Protein AF-A0A3M2H844-F1 (afdb_monomer_lite)

Foldseek 3Di:
DDDPPDDPPPPPPLQLQPPPDDDDDDDDDPPPPRPRPPPDPDAQWDWDWDDDPFKIKIKDKHAAFAEDEPVCCVVVVDPWGKYQPADDADGHDVQKIKIKIFIAGPVVRATDPPDQKWKWKQWPVVRDIDTWFQGFIAISVVPRSRTITIHIDRHDAQTWMWMWIGHPNDIDIDIITGD

Sequence (179 aa):
MNLTRLAPTALLAAAAVAVVGAGVTGGHDHTHTAALDEDVAAVAGFTKVAFTDRWLVVVNVLPAEPMYSPDEVAHDHPTWGEMAIEGEGSPTGPGVRHVEAHVYDRTTGLPVDRPVPALEVLVHATGERLPIPAVLMQDVNIGEADLHFGDNVALPGDTDLTVTVTIADEEVSLDGHLD

Secondary structure (DSSP, 8-state):
---------------------------S---------S-S---SSEEEEEE-SSEEEEEEEEE---EE-HHHHHHH--SSSEEEEES-PPPP-TTEEEEEEEEEETTT--B---SPPEEEEEETTTTEEEEEP-EEEEETTTGGGG-EEEEEEE--SSEEEEEEEEETTEEEEEEEEE-

Radius of gyration: 17.18 Å; chains: 1; bounding box: 45×63×38 Å

pLDDT: mean 82.3, std 25.02, range [32.38, 98.81]

Structure (mmCIF, N/CA/C/O backbone):
data_AF-A0A3M2H844-F1
#
_entry.id   AF-A0A3M2H844-F1
#
loop_
_atom_site.group_PDB
_atom_site.id
_atom_site.type_symbol
_atom_site.label_atom_id
_atom_site.label_alt_id
_atom_site.label_comp_id
_atom_site.label_asym_id
_atom_site.label_entity_id
_atom_site.label_seq_id
_atom_site.pdbx_PDB_ins_code
_atom_site.Cartn_x
_atom_site.Cartn_y
_atom_site.Cartn_z
_atom_site.occupancy
_atom_site.B_iso_or_equiv
_atom_site.auth_seq_id
_atom_site.auth_comp_id
_atom_site.auth_asym_id
_atom_site.auth_atom_id
_atom_site.pdbx_PDB_model_num
ATOM 1 N N . MET A 1 1 ? 31.695 25.891 2.850 1.00 38.69 1 MET A N 1
ATOM 2 C CA . MET A 1 1 ? 30.773 25.014 3.602 1.00 38.69 1 MET A CA 1
ATOM 3 C C . MET A 1 1 ? 30.282 23.968 2.618 1.00 38.69 1 MET A C 1
ATOM 5 O O . MET A 1 1 ? 29.509 24.315 1.740 1.00 38.69 1 MET A O 1
ATOM 9 N N . ASN A 1 2 ? 30.831 22.753 2.677 1.00 32.59 2 ASN A N 1
ATOM 10 C CA . ASN A 1 2 ? 30.413 21.644 1.818 1.00 32.59 2 ASN A CA 1
ATOM 11 C C . ASN A 1 2 ? 29.300 20.885 2.539 1.00 32.59 2 ASN A C 1
ATOM 13 O O . ASN A 1 2 ? 29.541 20.321 3.602 1.00 32.59 2 ASN A O 1
ATOM 17 N N . LEU A 1 3 ? 28.092 20.911 1.979 1.00 34.94 3 LEU A N 1
ATOM 18 C CA . LEU A 1 3 ? 26.996 20.040 2.389 1.00 34.94 3 LEU A CA 1
ATOM 19 C C . LEU A 1 3 ? 27.207 18.693 1.701 1.00 34.94 3 LEU A C 1
ATOM 21 O O . LEU A 1 3 ? 26.887 18.524 0.526 1.00 34.94 3 LEU A O 1
ATOM 25 N N . THR A 1 4 ? 27.798 17.752 2.424 1.00 37.12 4 THR A N 1
ATOM 26 C CA . THR A 1 4 ? 27.841 16.346 2.033 1.00 37.12 4 THR A CA 1
ATOM 27 C C . THR A 1 4 ? 26.403 15.831 2.072 1.00 37.12 4 THR A C 1
ATOM 29 O O . THR A 1 4 ? 25.859 15.588 3.146 1.00 37.12 4 THR A O 1
ATOM 32 N N . ARG A 1 5 ? 25.748 15.739 0.908 1.00 35.66 5 ARG A N 1
ATOM 33 C CA . ARG A 1 5 ? 24.478 15.019 0.771 1.00 35.66 5 ARG A CA 1
ATOM 34 C C . ARG A 1 5 ? 24.788 13.541 0.985 1.00 35.66 5 ARG A C 1
ATOM 36 O O . ARG A 1 5 ? 25.321 12.890 0.093 1.00 35.66 5 ARG A O 1
ATOM 43 N N . LEU A 1 6 ? 24.535 13.046 2.191 1.00 33.03 6 LEU A N 1
ATOM 44 C CA . LEU A 1 6 ? 24.407 11.615 2.420 1.00 33.03 6 LEU A CA 1
ATOM 45 C C . LEU A 1 6 ? 23.140 11.193 1.677 1.00 33.03 6 LEU A C 1
ATOM 47 O O . LEU A 1 6 ? 22.058 11.688 1.988 1.00 33.03 6 LEU A O 1
ATOM 51 N N . ALA A 1 7 ? 23.292 10.364 0.647 1.00 33.78 7 ALA A N 1
ATOM 52 C CA . ALA A 1 7 ? 22.156 9.652 0.090 1.00 33.78 7 ALA A CA 1
ATOM 53 C C . ALA A 1 7 ? 21.548 8.821 1.233 1.00 33.78 7 ALA A C 1
ATOM 55 O O . ALA A 1 7 ? 22.314 8.132 1.919 1.00 33.78 7 ALA A O 1
ATOM 56 N N . PRO A 1 8 ? 20.236 8.918 1.507 1.00 38.59 8 PRO A N 1
ATOM 57 C CA . PRO A 1 8 ? 19.606 7.975 2.410 1.00 38.59 8 PRO A CA 1
ATOM 58 C C . PRO A 1 8 ? 19.797 6.591 1.794 1.00 38.59 8 PRO A C 1
ATOM 60 O O . PRO A 1 8 ? 19.481 6.367 0.627 1.00 38.59 8 PRO A O 1
ATOM 63 N N . THR A 1 9 ? 20.408 5.690 2.554 1.00 37.28 9 THR A N 1
ATOM 64 C CA . THR A 1 9 ? 20.473 4.275 2.216 1.00 37.28 9 THR A CA 1
ATOM 65 C C . THR A 1 9 ? 19.034 3.765 2.252 1.00 37.28 9 THR A C 1
ATOM 67 O O . THR A 1 9 ? 18.535 3.428 3.321 1.00 37.28 9 THR A O 1
ATOM 70 N N . ALA A 1 10 ? 18.339 3.816 1.115 1.00 39.28 10 ALA A N 1
ATOM 71 C CA . ALA A 1 10 ? 17.034 3.199 0.951 1.00 39.28 10 ALA A CA 1
ATOM 72 C C . ALA A 1 10 ? 17.244 1.692 1.095 1.00 39.28 10 ALA A C 1
ATOM 74 O O . ALA A 1 10 ? 17.873 1.044 0.256 1.00 39.28 10 ALA A O 1
ATOM 75 N N . LEU A 1 11 ? 16.838 1.165 2.244 1.00 38.34 11 LEU A N 1
ATOM 76 C CA . LEU A 1 11 ? 16.826 -0.260 2.498 1.00 38.34 11 LEU A CA 1
ATOM 77 C C . LEU A 1 11 ? 15.521 -0.777 1.887 1.00 38.34 11 LEU A C 1
ATOM 79 O O . LEU A 1 11 ? 14.497 -0.808 2.559 1.00 38.34 11 LEU A O 1
ATOM 83 N N . LEU A 1 12 ? 15.556 -1.099 0.593 1.00 40.06 12 LEU A N 1
ATOM 84 C CA . LEU A 1 12 ? 14.449 -1.759 -0.092 1.00 40.06 12 LEU A CA 1
ATOM 85 C C . LEU A 1 12 ? 14.245 -3.135 0.541 1.00 40.06 12 LEU A C 1
ATOM 87 O O . LEU A 1 12 ? 15.053 -4.049 0.354 1.00 40.06 12 LEU A O 1
ATOM 91 N N . ALA A 1 13 ? 13.168 -3.273 1.307 1.00 40.09 13 ALA A N 1
ATOM 92 C CA . ALA A 1 13 ? 12.668 -4.564 1.742 1.00 40.09 13 ALA A CA 1
ATOM 93 C C . ALA A 1 13 ? 11.843 -5.167 0.600 1.00 40.09 13 ALA A C 1
ATOM 95 O O . ALA A 1 13 ? 10.637 -5.343 0.718 1.00 40.09 13 ALA A O 1
ATOM 96 N N . ALA A 1 14 ? 12.506 -5.499 -0.510 1.00 40.22 14 ALA A N 1
ATOM 97 C CA . ALA A 1 14 ? 11.915 -6.384 -1.499 1.00 40.22 14 ALA A CA 1
ATOM 98 C C . ALA A 1 14 ? 11.764 -7.753 -0.829 1.00 40.22 14 ALA A C 1
ATOM 100 O O . ALA A 1 14 ? 12.725 -8.525 -0.724 1.00 40.22 14 ALA A O 1
ATOM 101 N N . ALA A 1 15 ? 10.571 -8.047 -0.315 1.00 42.47 15 ALA A N 1
ATOM 102 C CA . ALA A 1 15 ? 10.231 -9.379 0.150 1.00 42.47 15 ALA A CA 1
ATOM 103 C C . ALA A 1 15 ? 10.103 -10.281 -1.083 1.00 42.47 15 ALA A C 1
ATOM 105 O O . ALA A 1 15 ? 9.011 -10.573 -1.556 1.00 42.47 15 ALA A O 1
ATOM 106 N N . ALA A 1 16 ? 11.236 -10.726 -1.629 1.00 36.38 16 ALA A N 1
ATOM 107 C CA . ALA A 1 16 ? 11.254 -11.748 -2.660 1.00 36.38 16 ALA A CA 1
ATOM 108 C C . ALA A 1 16 ? 10.744 -13.058 -2.041 1.00 36.38 16 ALA A C 1
ATOM 110 O O . ALA A 1 16 ? 11.505 -13.835 -1.457 1.00 36.38 16 ALA A O 1
ATOM 111 N N . VAL A 1 17 ? 9.438 -13.307 -2.146 1.00 40.72 17 VAL A N 1
ATOM 112 C CA . VAL A 1 17 ? 8.841 -14.575 -1.726 1.00 40.72 17 VAL A CA 1
ATOM 113 C C . VAL A 1 17 ? 9.212 -15.634 -2.763 1.00 40.72 17 VAL A C 1
ATOM 115 O O . VAL A 1 17 ? 8.511 -15.871 -3.744 1.00 40.72 17 VAL A O 1
ATOM 118 N N . ALA A 1 18 ? 10.345 -16.301 -2.556 1.00 36.78 18 ALA A N 1
ATOM 119 C CA . ALA A 1 18 ? 10.706 -17.480 -3.331 1.00 36.78 18 ALA A CA 1
ATOM 120 C C . ALA A 1 18 ? 9.812 -18.665 -2.918 1.00 36.78 18 ALA A C 1
ATOM 122 O O . ALA A 1 18 ? 10.117 -19.400 -1.976 1.00 36.78 18 ALA A O 1
ATOM 123 N N . VAL A 1 19 ? 8.703 -18.884 -3.632 1.00 39.25 19 VAL A N 1
ATOM 124 C CA . VAL A 1 19 ? 7.891 -20.102 -3.481 1.00 39.25 19 VAL A CA 1
ATOM 125 C C . VAL A 1 19 ? 8.626 -21.272 -4.144 1.00 39.25 19 VAL A C 1
ATOM 127 O O . VAL A 1 19 ? 8.530 -21.499 -5.349 1.00 39.25 19 VAL A O 1
ATOM 130 N N . VAL A 1 20 ? 9.382 -22.049 -3.362 1.00 37.25 20 VAL A N 1
ATOM 131 C CA . VAL A 1 20 ? 9.971 -23.309 -3.846 1.00 37.25 20 VAL A CA 1
ATOM 132 C C . VAL A 1 20 ? 8.880 -24.380 -3.906 1.00 37.25 20 VAL A C 1
ATOM 134 O O . VAL A 1 20 ? 8.571 -25.049 -2.920 1.00 37.25 20 VAL A O 1
ATOM 137 N N . GLY A 1 21 ? 8.296 -24.559 -5.091 1.00 34.06 21 GLY A N 1
ATOM 138 C CA . GLY A 1 21 ? 7.405 -25.675 -5.398 1.00 34.06 21 GLY A CA 1
ATOM 139 C C . GLY A 1 21 ? 8.174 -26.992 -5.519 1.00 34.06 21 GLY A C 1
ATOM 140 O O . GLY A 1 21 ? 8.616 -27.359 -6.605 1.00 34.06 21 GLY A O 1
ATOM 141 N N . ALA A 1 22 ? 8.316 -27.732 -4.418 1.00 36.16 22 ALA A N 1
ATOM 142 C CA . ALA A 1 22 ? 8.735 -29.132 -4.460 1.00 36.16 22 ALA A CA 1
ATOM 143 C C . ALA A 1 22 ? 7.495 -30.036 -4.439 1.00 36.16 22 ALA A C 1
ATOM 145 O O . ALA A 1 22 ? 6.865 -30.252 -3.404 1.00 36.16 22 ALA A O 1
ATOM 146 N N . GLY A 1 23 ? 7.127 -30.558 -5.607 1.00 35.38 23 GLY A N 1
ATOM 147 C CA . GLY A 1 23 ? 6.080 -31.563 -5.724 1.00 35.38 23 GLY A CA 1
ATOM 148 C C . GLY A 1 23 ? 6.510 -32.934 -5.185 1.00 35.38 23 GLY A C 1
ATOM 149 O O . GLY A 1 23 ? 7.540 -33.453 -5.603 1.00 35.38 23 GLY A O 1
ATOM 150 N N . VAL A 1 24 ? 5.604 -33.535 -4.389 1.00 38.66 24 VAL A N 1
ATOM 151 C CA . VAL A 1 24 ? 5.313 -34.987 -4.262 1.00 38.66 24 VAL A CA 1
ATOM 152 C C . VAL A 1 24 ? 6.352 -35.790 -3.437 1.00 38.66 24 VAL A C 1
ATOM 154 O O . VAL A 1 24 ? 7.516 -35.842 -3.794 1.00 38.66 24 VAL A O 1
ATOM 157 N N . THR A 1 25 ? 6.071 -36.470 -2.313 1.00 39.88 25 THR A N 1
ATOM 158 C CA . THR A 1 25 ? 4.880 -37.162 -1.775 1.00 39.88 25 THR A CA 1
ATOM 159 C C . THR A 1 25 ? 4.819 -37.094 -0.236 1.00 39.88 25 THR A C 1
ATOM 161 O O . THR A 1 25 ? 5.820 -37.384 0.415 1.00 39.88 25 THR A O 1
ATOM 164 N N . GLY A 1 26 ? 3.612 -36.962 0.329 1.00 37.75 26 GLY A N 1
ATOM 165 C CA . GLY A 1 26 ? 3.243 -37.689 1.552 1.00 37.75 26 GLY A CA 1
ATOM 166 C C . GLY A 1 26 ? 2.909 -36.857 2.792 1.00 37.75 26 GLY A C 1
ATOM 167 O O . GLY A 1 26 ? 3.802 -36.448 3.516 1.00 37.75 26 GLY A O 1
ATOM 168 N N . GLY A 1 27 ? 1.609 -36.778 3.096 1.00 35.97 27 GLY A N 1
ATOM 169 C CA . GLY A 1 27 ? 1.096 -36.730 4.469 1.00 35.97 27 GLY A CA 1
ATOM 170 C C . GLY A 1 27 ? 0.989 -35.353 5.130 1.00 35.97 27 GLY A C 1
ATOM 171 O O . GLY A 1 27 ? 1.974 -34.837 5.623 1.00 35.97 27 GLY A O 1
ATOM 172 N N . HIS A 1 28 ? -0.248 -34.848 5.199 1.00 43.72 28 HIS A N 1
ATOM 173 C CA . HIS A 1 28 ? -0.828 -34.046 6.288 1.00 43.72 28 HIS A CA 1
ATOM 174 C C . HIS A 1 28 ? 0.115 -33.114 7.077 1.00 43.72 28 HIS A C 1
ATOM 176 O O . HIS A 1 28 ? 0.624 -33.509 8.118 1.00 43.72 28 HIS A O 1
ATOM 182 N N . ASP A 1 29 ? 0.284 -31.886 6.583 1.00 37.97 29 ASP A N 1
ATOM 183 C CA . ASP A 1 29 ? 0.193 -30.614 7.328 1.00 37.97 29 ASP A CA 1
ATOM 184 C C . ASP A 1 29 ? 0.697 -29.498 6.399 1.00 37.97 29 ASP A C 1
ATOM 186 O O . ASP A 1 29 ? 1.892 -29.347 6.164 1.00 37.97 29 ASP A O 1
ATOM 190 N N . HIS A 1 30 ? -0.218 -28.727 5.806 1.00 37.34 30 HIS A N 1
ATOM 191 C CA . HIS A 1 30 ? 0.136 -27.583 4.957 1.00 37.34 30 HIS A CA 1
ATOM 192 C C . HIS A 1 30 ? 0.252 -26.304 5.793 1.00 37.34 30 HIS A C 1
ATOM 194 O O . HIS A 1 30 ? -0.420 -25.309 5.530 1.00 37.34 30 HIS A O 1
ATOM 200 N N . THR A 1 31 ? 1.129 -26.304 6.793 1.00 34.75 31 THR A N 1
ATOM 201 C CA . THR A 1 31 ? 1.747 -25.066 7.279 1.00 34.75 31 THR A CA 1
ATOM 202 C C . THR A 1 31 ? 2.838 -24.676 6.286 1.00 34.75 31 THR A C 1
ATOM 204 O O . THR A 1 31 ? 4.019 -24.951 6.468 1.00 34.75 31 THR A O 1
ATOM 207 N N . HIS A 1 32 ? 2.434 -24.033 5.187 1.00 32.38 32 HIS A N 1
ATOM 208 C CA . HIS A 1 32 ? 3.353 -23.283 4.331 1.00 32.38 32 HIS A CA 1
ATOM 209 C C . HIS A 1 32 ? 3.720 -21.975 5.042 1.00 32.38 32 HIS A C 1
ATOM 211 O O . HIS A 1 32 ? 3.288 -20.896 4.652 1.00 32.38 32 HIS A O 1
ATOM 217 N N . THR A 1 33 ? 4.474 -22.065 6.136 1.00 37.12 33 THR A N 1
ATOM 218 C CA . THR A 1 33 ? 5.099 -20.886 6.734 1.00 37.12 33 THR A CA 1
ATOM 219 C C . THR A 1 33 ? 6.279 -20.507 5.853 1.00 37.12 33 THR A C 1
ATOM 221 O O . THR A 1 33 ? 7.344 -21.122 5.935 1.00 37.12 33 THR A O 1
ATOM 224 N N . ALA A 1 34 ? 6.065 -19.527 4.975 1.00 38.28 34 ALA A N 1
ATOM 225 C CA . ALA A 1 34 ? 7.155 -18.756 4.404 1.00 38.28 34 ALA A CA 1
ATOM 226 C C . ALA A 1 34 ? 7.964 -18.192 5.579 1.00 38.28 34 ALA A C 1
ATOM 228 O O . ALA A 1 34 ? 7.437 -17.435 6.392 1.00 38.28 34 ALA A O 1
ATOM 229 N N . ALA A 1 35 ? 9.212 -18.635 5.714 1.00 37.03 35 ALA A N 1
ATOM 230 C CA . ALA A 1 35 ? 10.166 -18.003 6.607 1.00 37.03 35 ALA A CA 1
ATOM 231 C C . ALA A 1 35 ? 10.515 -16.655 5.976 1.00 37.03 35 ALA A C 1
ATOM 233 O O . ALA A 1 35 ? 11.355 -16.575 5.083 1.00 37.03 35 ALA A O 1
ATOM 234 N N . LEU A 1 36 ? 9.770 -15.629 6.366 1.00 44.53 36 LEU A N 1
ATOM 235 C CA . LEU A 1 36 ? 10.100 -14.250 6.068 1.00 44.53 36 LEU A CA 1
ATOM 236 C C . LEU A 1 36 ? 11.115 -13.833 7.118 1.00 44.53 36 LEU A C 1
ATOM 238 O O . LEU A 1 36 ? 10.886 -14.000 8.314 1.00 44.53 36 LEU A O 1
ATOM 242 N N . ASP A 1 37 ? 12.269 -13.408 6.635 1.00 36.31 37 ASP A N 1
ATOM 243 C CA . ASP A 1 37 ? 13.397 -12.985 7.445 1.00 36.31 37 ASP A CA 1
ATOM 244 C C . ASP A 1 37 ? 12.970 -11.749 8.258 1.00 36.31 37 ASP A C 1
ATOM 246 O O . ASP A 1 37 ? 12.820 -10.660 7.709 1.00 36.31 37 ASP A O 1
ATOM 250 N N . GLU A 1 38 ? 12.693 -11.921 9.555 1.00 43.19 38 GLU A N 1
ATOM 251 C CA . GLU A 1 38 ? 12.324 -10.821 10.463 1.00 43.19 38 GLU A CA 1
ATOM 252 C C . GLU A 1 38 ? 13.523 -9.903 10.795 1.00 43.19 38 GLU A C 1
ATOM 254 O O . GLU A 1 38 ? 13.358 -8.917 11.508 1.00 43.19 38 GLU A O 1
ATOM 259 N N . ASP A 1 39 ? 14.719 -10.182 10.260 1.00 37.41 39 ASP A N 1
ATOM 260 C CA . ASP A 1 39 ? 15.968 -9.462 10.552 1.00 37.41 39 ASP A CA 1
ATOM 261 C C . ASP A 1 39 ? 16.391 -8.480 9.438 1.00 37.41 39 ASP A C 1
ATOM 263 O O . ASP A 1 39 ? 17.571 -8.328 9.099 1.00 37.41 39 ASP A O 1
ATOM 267 N N . VAL A 1 40 ? 15.429 -7.729 8.895 1.00 41.97 40 VAL A N 1
ATOM 268 C CA . VAL A 1 40 ? 15.725 -6.497 8.151 1.00 41.97 40 VAL A CA 1
ATOM 269 C C . VAL A 1 40 ? 15.688 -5.335 9.146 1.00 41.97 40 VAL A C 1
ATOM 271 O O . VAL A 1 40 ? 14.670 -5.085 9.783 1.00 41.97 40 VAL A O 1
ATOM 274 N N . ALA A 1 41 ? 16.835 -4.668 9.320 1.00 39.38 41 ALA A N 1
ATOM 275 C CA . ALA A 1 41 ? 17.053 -3.550 10.240 1.00 39.38 41 ALA A CA 1
ATOM 276 C C . ALA A 1 41 ? 15.857 -2.588 10.317 1.00 39.38 41 ALA A C 1
ATOM 278 O O . ALA A 1 41 ? 15.268 -2.298 9.284 1.00 39.38 41 ALA A O 1
ATOM 279 N N . ALA A 1 42 ? 15.571 -2.064 11.518 1.00 40.47 42 ALA A N 1
ATOM 280 C CA . ALA A 1 42 ? 14.490 -1.121 11.819 1.00 40.47 42 ALA A CA 1
ATOM 281 C C . ALA A 1 42 ? 14.402 0.035 10.803 1.00 40.47 42 ALA A C 1
ATOM 283 O O . ALA A 1 42 ? 14.977 1.111 10.978 1.00 40.47 42 ALA A O 1
ATOM 284 N N . VAL A 1 43 ? 13.676 -0.204 9.715 1.00 56.16 43 VAL A N 1
ATOM 285 C CA . VAL A 1 43 ? 13.030 0.834 8.926 1.00 56.16 43 VAL A CA 1
ATOM 286 C C . VAL A 1 43 ? 11.951 1.400 9.845 1.00 56.16 43 VAL A C 1
ATOM 288 O O . VAL A 1 43 ? 11.368 0.639 10.608 1.00 56.16 43 VAL A O 1
ATOM 291 N N . ALA A 1 44 ? 11.710 2.713 9.827 1.00 64.50 44 ALA A N 1
ATOM 292 C CA . ALA A 1 44 ? 10.838 3.413 10.781 1.00 64.50 44 ALA A CA 1
ATOM 293 C C . ALA A 1 44 ? 9.341 3.025 10.701 1.00 64.50 44 ALA A C 1
ATOM 295 O O . ALA A 1 44 ? 8.481 3.858 10.948 1.00 64.50 44 ALA A O 1
ATOM 296 N N . GLY A 1 45 ? 8.994 1.806 10.292 1.00 84.62 45 GLY A N 1
ATOM 297 C CA . GLY A 1 45 ? 7.653 1.240 10.231 1.00 84.62 45 GLY A CA 1
ATOM 298 C C . GLY A 1 45 ? 7.700 -0.282 10.256 1.00 84.62 45 GLY A C 1
ATOM 299 O O . GLY A 1 45 ? 8.435 -0.852 11.055 1.00 84.62 45 GLY A O 1
ATOM 300 N N . PHE A 1 46 ? 6.912 -0.959 9.418 1.00 91.06 46 PHE A N 1
ATOM 301 C CA . PHE A 1 46 ? 6.793 -2.415 9.513 1.00 91.06 46 PHE A CA 1
ATOM 302 C C . PHE A 1 46 ? 6.484 -3.111 8.190 1.00 91.06 46 PHE A C 1
ATOM 304 O O . PHE A 1 46 ? 5.966 -2.516 7.249 1.00 91.06 46 PHE A O 1
ATOM 311 N N . THR A 1 47 ? 6.770 -4.413 8.167 1.00 93.31 47 THR A N 1
ATOM 312 C CA . THR A 1 47 ? 6.314 -5.365 7.150 1.00 93.31 47 THR A CA 1
ATOM 313 C C . THR A 1 47 ? 5.552 -6.487 7.844 1.00 93.31 47 THR A C 1
ATOM 315 O O . THR A 1 47 ? 5.999 -6.999 8.875 1.00 93.31 47 THR A O 1
ATOM 318 N N . LYS A 1 48 ? 4.391 -6.867 7.313 1.00 94.25 48 LYS A N 1
ATOM 319 C CA . LYS A 1 48 ? 3.570 -7.961 7.843 1.00 94.25 48 LYS A CA 1
ATOM 320 C C . LYS A 1 48 ? 3.019 -8.796 6.701 1.00 94.25 48 LYS A C 1
ATOM 322 O O . LYS A 1 48 ? 2.727 -8.272 5.634 1.00 94.25 48 LYS A O 1
ATOM 327 N N . VAL A 1 49 ? 2.847 -10.092 6.946 1.00 94.81 49 VAL A N 1
ATOM 328 C CA . VAL A 1 49 ? 2.299 -11.019 5.954 1.00 94.81 49 VAL A CA 1
ATOM 329 C C . VAL A 1 49 ? 1.093 -11.740 6.510 1.00 94.81 49 VAL A C 1
ATOM 331 O O . VAL A 1 49 ? 1.096 -12.204 7.650 1.00 94.81 49 VAL A O 1
ATOM 334 N N . ALA A 1 50 ? 0.063 -11.830 5.680 1.00 95.25 50 ALA A N 1
ATOM 335 C CA . ALA A 1 50 ? -1.157 -12.554 5.966 1.00 95.25 50 ALA A CA 1
ATOM 336 C C . ALA A 1 50 ? -1.605 -13.349 4.741 1.00 95.25 50 ALA A C 1
ATOM 338 O O . ALA A 1 50 ? -1.125 -13.172 3.620 1.00 95.25 50 ALA A O 1
ATOM 339 N N . PHE A 1 51 ? -2.544 -14.251 4.985 1.00 96.19 51 PHE A N 1
ATOM 340 C CA . PHE A 1 51 ? -3.100 -15.125 3.973 1.00 96.19 51 PHE A CA 1
ATOM 341 C C . PHE A 1 51 ? -4.613 -15.099 4.071 1.00 96.19 51 PHE A C 1
ATOM 343 O O . PHE A 1 51 ? -5.173 -15.079 5.168 1.00 96.19 51 PHE A O 1
ATOM 350 N N . THR A 1 52 ? -5.249 -15.193 2.917 1.00 96.94 52 THR A N 1
ATOM 351 C CA . THR A 1 52 ? -6.650 -15.574 2.791 1.00 96.94 52 THR A CA 1
ATOM 352 C C . THR A 1 52 ? -6.729 -16.952 2.128 1.00 96.94 52 THR A C 1
ATOM 354 O O . THR A 1 52 ? -5.723 -17.667 1.991 1.00 96.94 52 THR A O 1
ATOM 357 N N . ASP A 1 53 ? -7.922 -17.356 1.697 1.00 96.75 53 ASP A N 1
ATOM 358 C CA . ASP A 1 53 ? -8.076 -18.584 0.926 1.00 96.75 53 ASP A CA 1
ATOM 359 C C . ASP A 1 53 ? -7.340 -18.480 -0.418 1.00 96.75 53 ASP A C 1
ATOM 361 O O . ASP A 1 53 ? -6.608 -19.405 -0.785 1.00 96.75 53 ASP A O 1
ATOM 365 N N . ARG A 1 54 ? -7.475 -17.343 -1.119 1.00 97.38 54 ARG A N 1
ATOM 366 C CA . ARG A 1 54 ? -6.893 -17.127 -2.458 1.00 97.38 54 ARG A CA 1
ATOM 367 C C . ARG A 1 54 ? -5.607 -16.308 -2.502 1.00 97.38 54 ARG A C 1
ATOM 369 O O . ARG A 1 54 ? -4.866 -16.439 -3.475 1.00 97.38 54 ARG A O 1
ATOM 376 N N . TRP A 1 55 ? -5.325 -15.498 -1.488 1.00 97.75 55 TRP A N 1
ATOM 377 C CA . TRP A 1 55 ? -4.294 -14.465 -1.577 1.00 97.75 55 TRP A CA 1
ATOM 378 C C . TRP A 1 55 ? -3.207 -14.652 -0.521 1.00 97.75 55 TRP A C 1
ATOM 380 O O . TRP A 1 55 ? -3.478 -15.033 0.620 1.00 97.75 55 TRP A O 1
ATOM 390 N N . LEU A 1 56 ? -1.967 -14.371 -0.910 1.00 97.62 56 LEU A N 1
ATOM 391 C CA . LEU A 1 56 ? -0.902 -13.981 0.012 1.00 97.62 56 LEU A CA 1
ATOM 392 C C . LEU A 1 56 ? -0.804 -12.458 -0.073 1.00 97.62 56 LEU A C 1
ATOM 394 O O . LEU A 1 56 ? -0.717 -11.912 -1.172 1.00 97.62 56 LEU A O 1
ATOM 398 N N . VAL A 1 57 ? -0.848 -11.788 1.076 1.00 97.62 57 VAL A N 1
ATOM 399 C CA . VAL A 1 57 ? -0.757 -10.328 1.165 1.00 97.62 57 VAL A CA 1
ATOM 400 C C . VAL A 1 57 ? 0.448 -9.958 2.017 1.00 97.62 57 VAL A C 1
ATOM 402 O O . VAL A 1 57 ? 0.556 -10.411 3.159 1.00 97.62 57 VAL A O 1
ATOM 405 N N . VAL A 1 58 ? 1.334 -9.128 1.470 1.00 97.06 58 VAL A N 1
ATOM 406 C CA . VAL A 1 58 ? 2.406 -8.461 2.218 1.00 97.06 58 VAL A CA 1
ATOM 407 C C . VAL A 1 58 ? 2.025 -6.996 2.346 1.00 97.06 58 VAL A C 1
ATOM 409 O O . VAL A 1 58 ? 1.775 -6.338 1.343 1.00 97.06 58 VAL A O 1
ATOM 412 N N . VAL A 1 59 ? 1.937 -6.504 3.577 1.00 97.56 59 VAL A N 1
ATOM 413 C CA . VAL A 1 59 ? 1.719 -5.087 3.862 1.00 97.56 59 VAL A CA 1
ATOM 414 C C . VAL A 1 59 ? 3.014 -4.467 4.339 1.00 97.56 59 VAL A C 1
ATOM 416 O O . VAL A 1 59 ? 3.627 -4.971 5.287 1.00 97.56 59 VAL A O 1
ATOM 419 N N . ASN A 1 60 ? 3.362 -3.337 3.736 1.00 96.38 60 ASN A N 1
ATOM 420 C CA . ASN A 1 60 ? 4.490 -2.509 4.121 1.00 96.38 60 ASN A CA 1
ATOM 421 C C . ASN A 1 60 ? 3.970 -1.129 4.537 1.00 96.38 60 ASN A C 1
ATOM 423 O O . ASN A 1 60 ? 3.109 -0.548 3.880 1.00 96.38 60 ASN A O 1
ATOM 427 N N . VAL A 1 61 ? 4.479 -0.604 5.652 1.00 96.19 61 VAL A N 1
ATOM 428 C CA . VAL A 1 61 ? 4.301 0.805 6.023 1.00 96.19 61 VAL A CA 1
ATOM 429 C C . VAL A 1 61 ? 5.676 1.422 6.209 1.00 96.19 61 VAL A C 1
ATOM 431 O O . VAL A 1 61 ? 6.323 1.237 7.240 1.00 96.19 61 VAL A O 1
ATOM 434 N N . LEU A 1 62 ? 6.133 2.160 5.207 1.00 93.56 62 LEU A N 1
ATOM 435 C CA . LEU A 1 62 ? 7.505 2.645 5.069 1.00 93.56 62 LEU A CA 1
ATOM 436 C C . LEU A 1 62 ? 7.554 4.181 5.174 1.00 93.56 62 LEU A C 1
ATOM 438 O O . LEU A 1 62 ? 6.509 4.842 5.278 1.00 93.56 62 LEU A O 1
ATOM 442 N N . PRO A 1 63 ? 8.747 4.798 5.248 1.00 93.94 63 PRO A N 1
ATOM 443 C CA . PRO A 1 63 ? 8.889 6.223 4.961 1.00 93.94 63 PRO A CA 1
ATOM 444 C C . PRO A 1 63 ? 8.254 6.581 3.608 1.00 93.94 63 PRO A C 1
ATOM 446 O O . PRO A 1 63 ? 8.216 5.747 2.715 1.00 93.94 63 PRO A O 1
ATOM 449 N N . ALA A 1 64 ? 7.749 7.808 3.458 1.00 95.19 64 ALA A N 1
ATOM 450 C CA . ALA A 1 64 ? 7.181 8.251 2.184 1.00 95.19 64 ALA A CA 1
ATOM 451 C C . ALA A 1 64 ? 8.213 8.202 1.046 1.00 95.19 64 ALA A C 1
ATOM 453 O O . ALA A 1 64 ? 9.343 8.672 1.218 1.00 95.19 64 ALA A O 1
ATOM 454 N N . GLU A 1 65 ? 7.783 7.736 -0.123 1.00 94.94 65 GLU A N 1
ATOM 455 C CA . GLU A 1 65 ? 8.624 7.606 -1.314 1.00 94.94 65 GLU A CA 1
ATOM 456 C C . GLU A 1 65 ? 8.148 8.531 -2.444 1.00 94.94 65 GLU A C 1
ATOM 458 O O . GLU A 1 65 ? 6.955 8.827 -2.540 1.00 94.94 65 GLU A O 1
ATOM 463 N N . PRO A 1 66 ? 9.042 9.073 -3.288 1.00 97.75 66 PRO A N 1
ATOM 464 C CA . PRO A 1 66 ? 8.627 9.812 -4.466 1.00 97.75 66 PRO A CA 1
ATOM 465 C C . PRO A 1 66 ? 7.944 8.856 -5.441 1.00 97.75 66 PRO A C 1
ATOM 467 O O . PRO A 1 66 ? 8.424 7.753 -5.682 1.00 97.75 66 PRO A O 1
ATOM 470 N N . MET A 1 67 ? 6.847 9.324 -6.022 1.00 98.19 67 MET A N 1
ATOM 471 C CA . MET A 1 67 ? 6.089 8.591 -7.024 1.00 98.19 67 MET A CA 1
ATOM 472 C C . MET A 1 67 ? 6.204 9.324 -8.350 1.00 98.19 67 MET A C 1
ATOM 474 O O . MET A 1 67 ? 5.995 10.537 -8.416 1.00 98.19 67 MET A O 1
ATOM 478 N N . TYR A 1 68 ? 6.546 8.581 -9.390 1.00 98.38 68 TYR A N 1
ATOM 479 C CA . TYR A 1 68 ? 6.770 9.071 -10.738 1.00 98.38 68 TYR A CA 1
ATOM 480 C C . TYR A 1 68 ? 5.724 8.483 -11.676 1.00 98.38 68 TYR A C 1
ATOM 482 O O . TYR A 1 68 ? 5.370 7.307 -11.592 1.00 98.38 68 TYR A O 1
ATOM 490 N N . SER A 1 69 ? 5.258 9.282 -12.622 1.00 98.25 69 SER A N 1
ATOM 491 C CA . SER A 1 69 ? 4.532 8.767 -13.779 1.00 98.25 69 SER A CA 1
ATOM 492 C C . SER A 1 69 ? 5.461 7.956 -14.698 1.00 98.25 69 SER A C 1
ATOM 494 O O . SER A 1 69 ? 6.681 8.158 -14.686 1.00 98.25 69 SER A O 1
ATOM 496 N N . PRO A 1 70 ? 4.924 7.086 -15.572 1.00 98.19 70 PRO A N 1
ATOM 497 C CA . PRO A 1 70 ? 5.747 6.338 -16.522 1.00 98.19 70 PRO A CA 1
ATOM 498 C C . PRO A 1 70 ? 6.553 7.245 -17.464 1.00 98.19 70 PRO A C 1
ATOM 500 O O . PRO A 1 70 ? 7.683 6.914 -17.822 1.00 98.19 70 PRO A O 1
ATOM 503 N N . ASP A 1 71 ? 6.003 8.408 -17.830 1.00 98.25 71 ASP A N 1
ATOM 504 C CA . ASP A 1 71 ? 6.695 9.402 -18.655 1.00 98.25 71 ASP A CA 1
ATOM 505 C C . ASP A 1 71 ? 7.877 10.038 -17.906 1.00 98.25 71 ASP A C 1
ATOM 507 O O . ASP A 1 71 ? 8.946 10.210 -18.493 1.00 98.25 71 ASP A O 1
ATOM 511 N N . GLU A 1 72 ? 7.726 10.341 -16.611 1.00 98.31 72 GLU A N 1
ATOM 512 C CA . GLU A 1 72 ? 8.827 10.828 -15.765 1.00 98.31 72 GLU A CA 1
ATOM 513 C C . GLU A 1 72 ? 9.905 9.757 -15.590 1.00 98.31 72 GLU A C 1
ATOM 515 O O . GLU A 1 72 ? 11.085 10.057 -15.748 1.00 98.31 72 GLU A O 1
ATOM 520 N N . VAL A 1 73 ? 9.536 8.490 -15.368 1.00 98.25 73 VAL A N 1
ATOM 521 C CA . VAL A 1 73 ? 10.524 7.399 -15.282 1.00 98.25 73 VAL A CA 1
ATOM 522 C C . VAL A 1 73 ? 11.288 7.234 -16.597 1.00 98.25 73 VAL A C 1
ATOM 524 O O . VAL A 1 73 ? 12.515 7.089 -16.599 1.00 98.25 73 VAL A O 1
ATOM 527 N N . ALA A 1 74 ? 10.583 7.298 -17.729 1.00 97.88 74 ALA A N 1
ATOM 528 C CA . ALA A 1 74 ? 11.185 7.205 -19.054 1.00 97.88 74 ALA A CA 1
ATOM 529 C C . ALA A 1 74 ? 12.071 8.414 -19.403 1.00 97.88 74 ALA A C 1
ATOM 531 O O . ALA A 1 74 ? 13.012 8.260 -20.183 1.00 97.88 74 ALA A O 1
ATOM 532 N N . HIS A 1 75 ? 11.766 9.599 -18.866 1.00 98.31 75 HIS A N 1
ATOM 533 C CA . HIS A 1 75 ? 12.495 10.836 -19.144 1.00 98.31 75 HIS A CA 1
A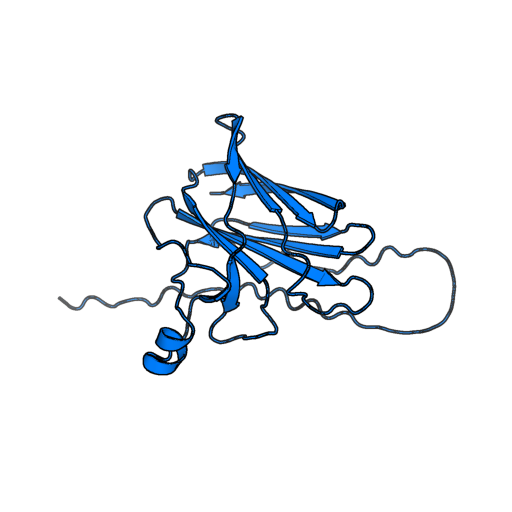TOM 534 C C . HIS A 1 75 ? 13.682 11.062 -18.202 1.00 98.31 75 HIS A C 1
ATOM 536 O O . HIS A 1 75 ? 14.793 11.338 -18.661 1.00 98.31 75 HIS A O 1
ATOM 542 N N . ASP A 1 76 ? 13.439 10.956 -16.898 1.00 98.00 76 ASP A N 1
ATOM 543 C CA . ASP A 1 76 ? 14.372 11.350 -15.843 1.00 98.00 76 ASP A CA 1
ATOM 544 C C . ASP A 1 76 ? 15.236 10.187 -15.351 1.00 98.00 76 ASP A C 1
ATOM 546 O O . ASP A 1 76 ? 16.285 10.423 -14.747 1.00 98.00 76 ASP A O 1
ATOM 550 N N . HIS A 1 77 ? 14.828 8.943 -15.631 1.00 96.94 77 HIS A N 1
ATOM 551 C CA . HIS A 1 77 ? 15.512 7.725 -15.191 1.00 96.94 77 HIS A CA 1
ATOM 552 C C . HIS A 1 77 ? 15.846 7.745 -13.685 1.00 96.94 77 HIS A C 1
ATOM 554 O O . HIS A 1 77 ? 17.022 7.610 -13.313 1.00 96.94 77 HIS A O 1
ATOM 560 N N . PRO A 1 78 ? 14.844 7.951 -12.805 1.00 96.44 78 PRO A N 1
ATOM 561 C CA . PRO A 1 78 ? 15.062 7.898 -11.370 1.00 96.44 78 PRO A CA 1
ATOM 562 C 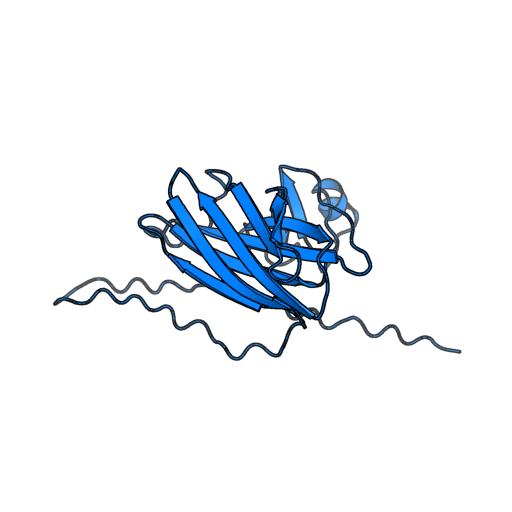C . PRO A 1 78 ? 15.621 6.527 -10.982 1.00 96.44 78 PRO A C 1
ATOM 564 O O . PRO A 1 78 ? 15.277 5.502 -11.563 1.00 96.44 78 PRO A O 1
ATOM 567 N N . THR A 1 79 ? 16.510 6.518 -9.994 1.00 94.81 79 THR A N 1
ATOM 568 C CA . THR A 1 79 ? 17.156 5.296 -9.494 1.00 94.81 79 THR A CA 1
ATOM 569 C C . THR A 1 79 ? 16.606 4.866 -8.136 1.00 94.81 79 THR A C 1
ATOM 571 O O . THR A 1 79 ? 17.271 4.104 -7.440 1.00 94.81 79 THR A O 1
ATOM 574 N N . TRP A 1 80 ? 15.491 5.442 -7.689 1.00 93.75 80 TRP A N 1
ATOM 575 C CA . TRP A 1 80 ? 14.798 5.107 -6.442 1.00 93.75 80 TRP A CA 1
ATOM 576 C C . TRP A 1 80 ? 13.379 5.688 -6.461 1.00 93.75 80 TRP A C 1
ATOM 578 O O . TRP A 1 80 ? 13.158 6.695 -7.142 1.00 93.75 80 TRP A O 1
ATOM 588 N N . GLY A 1 81 ? 12.477 5.091 -5.683 1.00 95.94 81 GLY A N 1
ATOM 589 C CA . GLY A 1 81 ? 11.066 5.457 -5.593 1.00 95.94 81 GLY A CA 1
ATOM 590 C C . GLY A 1 81 ? 10.183 4.624 -6.514 1.00 95.94 81 GLY A C 1
ATOM 591 O O . GLY A 1 81 ? 10.632 3.671 -7.149 1.00 95.94 81 GLY A O 1
ATOM 592 N N . GLU A 1 82 ? 8.936 5.053 -6.632 1.00 98.06 82 GLU A N 1
ATOM 593 C CA . GLU A 1 82 ? 7.862 4.260 -7.217 1.00 98.06 82 GLU A CA 1
ATOM 594 C C . GLU A 1 82 ? 7.445 4.784 -8.587 1.00 98.06 82 GLU A C 1
ATOM 596 O O . GLU A 1 82 ? 7.372 5.993 -8.818 1.00 98.06 82 GLU A O 1
ATOM 601 N N . MET A 1 83 ? 7.110 3.881 -9.506 1.00 98.50 83 MET A N 1
ATOM 602 C CA . MET A 1 83 ? 6.426 4.224 -10.749 1.00 98.50 83 MET A CA 1
ATOM 603 C C . MET A 1 83 ? 4.928 3.957 -10.608 1.00 98.50 83 MET A C 1
ATOM 605 O O . MET A 1 83 ? 4.505 2.805 -10.629 1.00 98.50 83 MET A O 1
ATOM 609 N N . ALA A 1 84 ? 4.109 5.006 -10.557 1.00 98.62 84 ALA A N 1
ATOM 610 C CA . ALA A 1 84 ? 2.653 4.886 -10.574 1.00 98.62 84 ALA A CA 1
ATOM 611 C C . ALA A 1 84 ? 2.163 4.465 -11.974 1.00 98.62 84 ALA A C 1
ATOM 613 O O . ALA A 1 84 ? 2.190 5.249 -12.922 1.00 98.62 84 ALA A O 1
ATOM 614 N N . ILE A 1 85 ? 1.713 3.216 -12.109 1.00 98.50 85 ILE A N 1
ATOM 615 C CA . ILE A 1 85 ? 1.230 2.608 -13.359 1.00 98.50 85 ILE A CA 1
ATOM 616 C C . ILE A 1 85 ? -0.236 2.979 -13.612 1.00 98.50 85 ILE A C 1
ATOM 618 O O . ILE A 1 85 ? -0.585 3.420 -14.709 1.00 98.50 85 ILE A O 1
ATOM 622 N N . GLU A 1 86 ? -1.099 2.809 -12.604 1.00 98.25 86 GLU A N 1
ATOM 623 C CA . GLU A 1 86 ? -2.514 3.194 -12.660 1.00 98.25 86 GLU A CA 1
ATOM 624 C C . GLU A 1 86 ? -2.912 3.991 -11.413 1.00 98.25 86 GLU A C 1
ATOM 626 O O . GLU A 1 86 ? -2.941 3.457 -10.306 1.00 98.25 86 GLU A O 1
ATOM 631 N N . GLY A 1 87 ? -3.286 5.256 -11.610 1.00 97.25 87 GLY A N 1
ATOM 632 C CA . GLY A 1 87 ? -3.621 6.199 -10.541 1.00 97.25 87 GLY A CA 1
ATOM 633 C C . GLY A 1 87 ? -2.658 7.385 -10.515 1.00 97.25 87 GLY A C 1
ATOM 634 O O . GLY A 1 87 ? -1.793 7.511 -11.377 1.00 97.25 87 GLY A O 1
ATOM 635 N N . GLU A 1 88 ? -2.844 8.278 -9.549 1.00 96.88 88 GLU A N 1
ATOM 636 C CA . GLU A 1 88 ? -1.955 9.417 -9.311 1.00 96.88 88 GLU A CA 1
ATOM 637 C C . GLU A 1 88 ? -1.372 9.264 -7.910 1.00 96.88 88 GLU A C 1
ATOM 639 O O . GLU A 1 88 ? -2.128 9.171 -6.944 1.00 96.88 88 GLU A O 1
ATOM 644 N N . GLY A 1 89 ? -0.044 9.195 -7.821 1.00 96.25 89 GLY A N 1
ATOM 645 C CA . GLY A 1 89 ? 0.656 9.070 -6.551 1.00 96.25 89 GLY A CA 1
ATOM 646 C C . GLY A 1 89 ? 0.615 10.365 -5.744 1.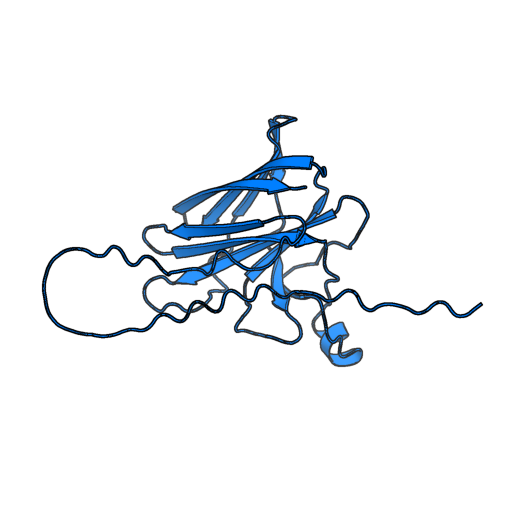00 96.25 89 GLY A C 1
ATOM 647 O O . GLY A 1 89 ? 0.810 11.461 -6.279 1.00 96.25 89 GLY A O 1
ATOM 648 N N . SER A 1 90 ? 0.389 10.246 -4.442 1.00 97.75 90 SER A N 1
ATOM 649 C CA . SER A 1 90 ? 0.422 11.371 -3.516 1.00 97.75 90 SER A CA 1
ATOM 650 C C . SER A 1 90 ? 1.869 11.804 -3.227 1.00 97.75 90 SER A C 1
ATOM 652 O O . SER A 1 90 ? 2.790 10.983 -3.189 1.00 97.75 90 SER A O 1
ATOM 654 N N . PRO A 1 91 ? 2.124 13.104 -3.000 1.00 96.38 91 PRO A N 1
ATOM 655 C CA . PRO A 1 91 ? 3.476 13.602 -2.785 1.00 96.38 91 PRO A CA 1
ATOM 656 C C . PRO A 1 91 ? 4.036 13.203 -1.412 1.00 96.38 91 PRO A C 1
ATOM 658 O O . PRO A 1 91 ? 3.308 13.047 -0.432 1.00 96.38 91 PRO A O 1
ATOM 661 N N . THR A 1 92 ? 5.365 13.166 -1.307 1.00 96.38 92 THR A N 1
ATOM 662 C CA . THR A 1 92 ? 6.058 13.043 -0.015 1.00 96.38 92 THR A CA 1
ATOM 663 C C . THR A 1 92 ? 5.840 14.273 0.874 1.00 96.38 92 THR A C 1
ATOM 665 O O . THR A 1 92 ? 5.665 15.392 0.380 1.00 96.38 92 THR A O 1
ATOM 668 N N . GLY A 1 93 ? 5.962 14.108 2.191 1.00 94.44 93 GLY A N 1
ATOM 669 C CA . GLY A 1 93 ? 5.927 15.224 3.133 1.00 94.44 93 GLY A CA 1
ATOM 670 C C . GLY A 1 93 ? 6.221 14.818 4.579 1.00 94.44 93 GLY A C 1
ATOM 671 O O . GLY A 1 93 ? 6.331 13.632 4.888 1.00 94.44 93 GLY A O 1
ATOM 672 N N . PRO A 1 94 ? 6.364 15.789 5.498 1.00 93.62 94 PRO A N 1
ATOM 673 C CA . PRO A 1 94 ? 6.468 15.499 6.925 1.00 93.62 94 PRO A CA 1
ATOM 674 C C . PRO A 1 94 ? 5.210 14.787 7.434 1.00 93.62 94 PRO A C 1
ATOM 676 O O . PRO A 1 94 ? 4.101 15.238 7.156 1.00 93.62 94 PRO A O 1
ATOM 679 N N . GLY A 1 95 ? 5.382 13.707 8.200 1.00 93.31 95 GLY A N 1
ATOM 680 C CA . GLY A 1 95 ? 4.254 12.911 8.702 1.00 93.31 95 GLY A CA 1
ATOM 681 C C . GLY A 1 95 ? 3.514 12.134 7.610 1.00 93.31 95 GLY A C 1
ATOM 682 O O . GLY A 1 95 ? 2.366 11.753 7.805 1.00 93.31 95 GLY A O 1
ATOM 683 N N . VAL A 1 96 ? 4.144 11.934 6.450 1.00 96.56 96 VAL A N 1
ATOM 684 C CA . VAL A 1 96 ? 3.631 11.072 5.384 1.00 96.56 96 VAL A CA 1
ATOM 685 C C . VAL A 1 96 ? 4.376 9.745 5.427 1.00 96.56 96 VAL A C 1
ATOM 687 O O . VAL A 1 96 ? 5.585 9.707 5.674 1.00 96.56 96 VAL A O 1
ATOM 690 N N . ARG A 1 97 ? 3.641 8.664 5.194 1.00 97.00 97 ARG A N 1
ATOM 691 C CA . ARG A 1 97 ? 4.130 7.289 5.134 1.00 97.00 97 ARG A CA 1
ATOM 692 C C . ARG A 1 97 ? 3.674 6.662 3.834 1.00 97.00 97 ARG A C 1
ATOM 694 O O . ARG A 1 97 ? 2.569 6.956 3.385 1.00 97.00 97 ARG A O 1
ATOM 701 N N . HIS A 1 98 ? 4.502 5.796 3.275 1.00 97.62 98 HIS A N 1
ATOM 702 C CA . HIS A 1 98 ? 4.090 4.978 2.152 1.00 97.62 98 HIS A CA 1
ATOM 703 C C . HIS A 1 98 ? 3.436 3.705 2.694 1.00 97.62 98 HIS A C 1
ATOM 705 O O . HIS A 1 98 ? 4.038 3.021 3.523 1.00 97.62 98 HIS A O 1
ATOM 711 N N . VAL A 1 99 ? 2.178 3.449 2.328 1.00 98.25 99 VAL A N 1
ATOM 712 C CA . VAL A 1 99 ? 1.466 2.223 2.708 1.00 98.25 99 VAL A CA 1
ATOM 713 C C . VAL A 1 99 ? 1.209 1.408 1.457 1.00 98.25 99 VAL A C 1
ATOM 715 O O . VAL A 1 99 ? 0.546 1.889 0.539 1.00 98.25 99 VAL A O 1
ATOM 718 N N . GLU A 1 100 ? 1.685 0.172 1.469 1.00 97.75 100 GLU A N 1
ATOM 719 C CA . GLU A 1 100 ? 1.644 -0.745 0.337 1.00 97.75 100 GLU A CA 1
ATOM 720 C C . GLU A 1 100 ? 0.963 -2.058 0.725 1.00 97.75 100 GLU A C 1
ATOM 722 O O . GLU A 1 100 ? 1.045 -2.528 1.865 1.00 97.75 100 GLU A O 1
ATOM 727 N N . ALA A 1 101 ? 0.335 -2.680 -0.264 1.00 98.31 101 ALA A N 1
ATOM 728 C CA . ALA A 1 101 ? -0.163 -4.037 -0.244 1.00 98.31 101 ALA A CA 1
ATOM 729 C C . ALA A 1 101 ? 0.308 -4.752 -1.515 1.00 98.31 101 ALA A C 1
ATOM 731 O O . ALA A 1 101 ? -0.227 -4.545 -2.609 1.00 98.31 101 ALA A O 1
ATOM 732 N N . HIS A 1 102 ? 1.287 -5.636 -1.353 1.00 98.31 102 HIS A N 1
ATOM 733 C CA . HIS A 1 102 ? 1.687 -6.582 -2.385 1.00 98.31 102 HIS A CA 1
ATOM 734 C C . HIS A 1 102 ? 0.730 -7.768 -2.331 1.00 98.31 102 HIS A C 1
ATOM 736 O O . HIS A 1 102 ? 0.607 -8.437 -1.297 1.00 98.31 102 HIS A O 1
ATOM 742 N N . VAL A 1 103 ? 0.032 -8.026 -3.434 1.00 97.69 103 VAL A N 1
ATOM 743 C CA . VAL A 1 103 ? -0.977 -9.084 -3.519 1.00 97.69 103 VAL A CA 1
ATOM 744 C C . VAL A 1 103 ? -0.492 -10.148 -4.484 1.00 97.69 103 VAL A C 1
ATOM 746 O O . VAL A 1 103 ? -0.197 -9.861 -5.640 1.00 97.69 103 VAL A O 1
ATOM 749 N N . TYR A 1 104 ? -0.455 -11.391 -4.014 1.00 97.50 104 TYR A N 1
ATOM 750 C CA . TYR A 1 104 ? -0.014 -12.535 -4.799 1.00 97.50 104 TYR A CA 1
ATOM 751 C C . TYR A 1 104 ? -1.132 -13.567 -4.903 1.00 97.50 104 TYR A C 1
ATOM 753 O O . TYR A 1 104 ? -1.794 -13.893 -3.908 1.00 97.50 104 TYR A O 1
ATOM 761 N N . ASP A 1 105 ? -1.308 -14.141 -6.093 1.00 96.31 105 ASP A N 1
ATOM 762 C CA . ASP A 1 105 ? -2.144 -15.328 -6.260 1.00 96.31 105 ASP A CA 1
ATOM 763 C C . ASP A 1 105 ? -1.476 -16.496 -5.528 1.00 96.31 105 ASP A C 1
ATOM 765 O O . ASP A 1 105 ? -0.352 -16.895 -5.835 1.00 96.31 105 ASP A O 1
ATOM 769 N N . ARG A 1 106 ? -2.168 -17.071 -4.544 1.00 94.75 106 ARG A N 1
ATOM 770 C CA . ARG A 1 106 ? -1.580 -18.092 -3.669 1.00 94.75 106 ARG A CA 1
ATOM 771 C C . ARG A 1 106 ? -1.293 -19.415 -4.389 1.00 94.75 106 ARG A C 1
ATOM 773 O O . ARG A 1 106 ? -0.496 -20.215 -3.901 1.00 94.75 106 ARG A O 1
ATOM 780 N N . THR A 1 107 ? -1.931 -19.665 -5.533 1.00 93.81 107 THR A N 1
ATOM 781 C CA . THR A 1 107 ? -1.720 -20.886 -6.325 1.00 93.81 107 THR A CA 1
ATOM 782 C C . THR A 1 107 ? -0.447 -20.788 -7.156 1.00 93.81 107 THR A C 1
ATOM 784 O O . THR A 1 107 ? 0.300 -21.760 -7.260 1.00 93.81 107 THR A O 1
ATOM 787 N N . THR A 1 108 ? -0.207 -19.630 -7.767 1.00 93.88 108 THR A N 1
ATOM 788 C CA . THR A 1 108 ? 0.919 -19.400 -8.681 1.00 93.88 108 THR A CA 1
ATOM 789 C C . THR A 1 108 ? 2.127 -18.772 -7.987 1.00 93.88 108 THR A C 1
ATOM 791 O O . THR A 1 108 ? 3.247 -18.947 -8.460 1.00 93.88 108 THR A O 1
ATOM 794 N N . GLY A 1 109 ? 1.916 -18.074 -6.868 1.00 90.44 109 GLY A N 1
ATOM 795 C CA . GLY A 1 109 ? 2.933 -17.287 -6.170 1.00 90.44 109 GLY A CA 1
ATOM 796 C C . GLY A 1 109 ? 3.346 -16.013 -6.911 1.00 90.44 109 GLY A C 1
ATOM 797 O O . GLY A 1 109 ? 4.369 -15.433 -6.566 1.00 90.44 109 GLY A O 1
ATOM 798 N N . LEU A 1 110 ? 2.600 -15.603 -7.940 1.00 91.38 110 LEU A N 1
ATOM 799 C CA . LEU A 1 110 ? 2.904 -14.426 -8.754 1.00 91.38 110 LEU A CA 1
ATOM 800 C C . LEU A 1 110 ? 2.148 -13.195 -8.238 1.00 91.38 110 LEU A C 1
ATOM 802 O O . LEU A 1 110 ? 1.013 -13.357 -7.772 1.00 91.38 110 LEU A O 1
ATOM 806 N N . PRO A 1 111 ? 2.741 -11.990 -8.334 1.00 93.94 111 PRO A N 1
ATOM 807 C CA . PRO A 1 111 ? 2.029 -10.758 -8.025 1.00 93.94 111 PRO A CA 1
ATOM 808 C C . PRO A 1 111 ? 0.860 -10.565 -8.999 1.00 93.94 111 PRO A C 1
ATOM 810 O O . PRO A 1 111 ? 0.906 -11.027 -10.144 1.00 93.94 111 PRO A O 1
ATOM 813 N N . VAL A 1 112 ? -0.202 -9.904 -8.540 1.00 95.44 112 VAL A N 1
ATOM 814 C CA . VAL A 1 112 ? -1.399 -9.638 -9.346 1.00 95.44 112 VAL A CA 1
ATOM 815 C C . VAL A 1 112 ? -1.750 -8.153 -9.364 1.00 95.44 112 VAL A C 1
ATOM 817 O O . VAL A 1 112 ? -1.726 -7.482 -8.338 1.00 95.44 112 VAL A O 1
ATOM 820 N N . ASP A 1 113 ? -2.152 -7.659 -10.534 1.00 97.44 113 ASP A N 1
ATOM 821 C CA . ASP A 1 113 ? -2.677 -6.301 -10.745 1.00 97.44 113 ASP A CA 1
ATOM 822 C C . ASP A 1 113 ? -4.209 -6.226 -10.643 1.00 97.44 113 ASP A C 1
ATOM 824 O O . ASP A 1 113 ? -4.807 -5.148 -10.728 1.00 97.44 113 ASP A O 1
ATOM 828 N N . ARG A 1 114 ? -4.876 -7.374 -10.490 1.00 97.44 114 ARG A N 1
ATOM 829 C CA . ARG A 1 114 ? -6.327 -7.487 -10.353 1.00 97.44 114 ARG A CA 1
ATOM 830 C C . ARG A 1 114 ? -6.701 -8.686 -9.476 1.00 97.44 114 ARG A C 1
ATOM 832 O O . ARG A 1 114 ? -6.059 -9.732 -9.552 1.00 97.44 114 ARG A O 1
ATOM 839 N N . PRO A 1 115 ? -7.821 -8.593 -8.738 1.00 97.75 115 PRO A N 1
ATOM 840 C CA . PRO A 1 115 ? -8.693 -7.422 -8.604 1.00 97.75 115 PRO A CA 1
ATOM 841 C C . PRO A 1 115 ? -8.042 -6.320 -7.749 1.00 97.75 115 PRO A C 1
ATOM 843 O O . PRO A 1 115 ? -7.197 -6.613 -6.915 1.00 97.75 115 PRO A O 1
ATOM 846 N N . VAL A 1 116 ? -8.439 -5.059 -7.961 1.00 98.44 116 VAL A N 1
ATOM 847 C CA . VAL A 1 116 ? -7.896 -3.918 -7.196 1.00 98.44 116 VAL A CA 1
ATOM 848 C C . VAL A 1 116 ? -8.392 -4.004 -5.749 1.00 98.44 116 VAL A C 1
ATOM 850 O O . VAL A 1 116 ? -9.612 -4.094 -5.558 1.00 98.44 116 VAL A O 1
ATOM 853 N N . PRO A 1 117 ? -7.501 -3.994 -4.743 1.00 98.50 117 PRO A N 1
ATOM 854 C CA . PRO A 1 117 ? -7.900 -4.053 -3.347 1.00 98.50 117 PRO A CA 1
ATOM 855 C C . PRO A 1 117 ? -8.547 -2.745 -2.882 1.00 98.50 117 PRO A C 1
ATOM 857 O O . PRO A 1 117 ? -8.243 -1.664 -3.383 1.00 98.50 117 PRO A O 1
ATOM 860 N N . ALA A 1 118 ? -9.399 -2.838 -1.864 1.00 98.69 118 ALA A N 1
ATOM 861 C CA . ALA A 1 118 ? -9.681 -1.704 -0.990 1.00 98.69 118 ALA A CA 1
ATOM 862 C C . ALA A 1 118 ? -8.667 -1.707 0.162 1.00 98.69 118 ALA A C 1
ATOM 864 O O . ALA A 1 118 ? -8.424 -2.756 0.762 1.00 98.69 118 ALA A O 1
ATOM 865 N N . LEU A 1 119 ? -8.091 -0.542 0.455 1.00 98.75 119 LEU A N 1
ATOM 866 C CA . LEU A 1 119 ? -7.082 -0.351 1.492 1.00 98.75 119 LEU A CA 1
ATOM 867 C C . LEU A 1 119 ? -7.578 0.677 2.514 1.00 98.75 119 LEU A C 1
ATOM 869 O O . LEU A 1 119 ? -8.072 1.747 2.148 1.00 98.75 119 LEU A O 1
ATOM 873 N N . GLU A 1 120 ? -7.434 0.368 3.799 1.00 98.75 120 GLU A N 1
ATOM 874 C CA . GLU A 1 120 ? -7.796 1.269 4.896 1.00 98.75 120 GLU A CA 1
ATOM 875 C C . GLU A 1 120 ? -6.797 1.147 6.051 1.00 98.75 120 GLU A C 1
ATOM 877 O O . GLU A 1 120 ? -6.357 0.049 6.389 1.00 98.75 120 GLU A O 1
ATOM 882 N N . VAL A 1 121 ? -6.479 2.269 6.696 1.00 98.56 121 VAL A N 1
ATOM 883 C CA . VAL A 1 121 ? -5.756 2.309 7.972 1.00 98.56 121 VAL A CA 1
ATOM 884 C C . VAL A 1 121 ? -6.698 2.740 9.087 1.00 98.56 121 VAL 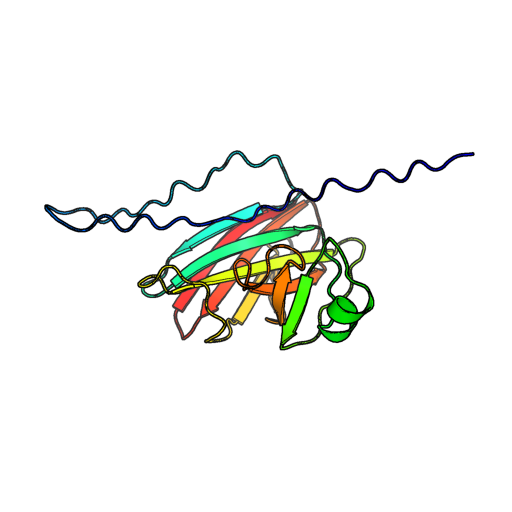A C 1
ATOM 886 O O . VAL A 1 121 ? -7.339 3.782 8.991 1.00 98.56 121 VAL A O 1
ATOM 889 N N . LEU A 1 122 ? -6.731 1.981 10.180 1.00 98.62 122 LEU A N 1
ATOM 890 C CA . LEU A 1 122 ? -7.283 2.408 11.463 1.00 98.62 122 LEU A CA 1
ATOM 891 C C . LEU A 1 122 ? -6.144 2.901 12.357 1.00 98.62 122 LEU A C 1
ATOM 893 O O . LEU A 1 122 ? -5.288 2.108 12.740 1.00 98.62 122 LEU A O 1
ATOM 897 N N . VAL A 1 123 ? -6.164 4.174 12.748 1.00 98.12 123 VAL A N 1
ATOM 898 C CA . VAL A 1 123 ? -5.231 4.740 13.735 1.00 98.12 123 VAL A CA 1
ATOM 899 C C . VAL A 1 123 ? -5.810 4.536 15.133 1.00 98.12 123 VAL A C 1
ATOM 901 O O . VAL A 1 123 ? -6.845 5.113 15.472 1.00 98.12 123 VAL A O 1
ATOM 904 N N . HIS A 1 124 ? -5.167 3.725 15.975 1.00 98.12 124 HIS A N 1
ATOM 905 C CA . HIS A 1 124 ? -5.767 3.287 17.248 1.00 98.12 124 HIS A CA 1
ATOM 906 C C . HIS A 1 124 ? -5.908 4.426 18.253 1.00 98.12 124 HIS A C 1
ATOM 908 O O . HIS A 1 124 ? -6.902 4.496 18.975 1.00 98.12 124 HIS A O 1
ATOM 914 N N . ALA A 1 125 ? -4.944 5.349 18.268 1.00 96.19 125 ALA A N 1
ATOM 915 C CA . ALA A 1 125 ? -4.935 6.476 19.196 1.00 96.19 125 ALA A CA 1
ATOM 916 C C . ALA A 1 125 ? -6.156 7.401 19.032 1.00 96.19 125 ALA A C 1
ATOM 918 O O . ALA A 1 125 ? -6.630 7.981 20.010 1.00 96.19 125 ALA A O 1
ATOM 919 N N . THR A 1 126 ? -6.670 7.545 17.806 1.00 97.00 126 THR A N 1
ATOM 920 C CA . THR A 1 126 ? -7.794 8.440 17.480 1.00 97.00 126 THR A CA 1
ATOM 921 C C . THR A 1 126 ? -9.076 7.690 17.116 1.00 97.00 126 THR A C 1
ATOM 923 O O . THR A 1 126 ? -10.157 8.275 17.168 1.00 97.00 126 THR A O 1
ATOM 926 N N . GLY A 1 127 ? -8.976 6.408 16.754 1.00 97.62 127 GLY A N 1
ATOM 927 C CA . GLY A 1 127 ? -10.063 5.628 16.161 1.00 97.62 127 GLY A CA 1
ATOM 928 C C . GLY A 1 127 ? -10.404 6.043 14.725 1.00 97.62 127 GLY A C 1
ATOM 929 O O . GLY A 1 127 ? -11.438 5.626 14.202 1.00 97.62 127 GLY A O 1
ATOM 930 N N . GLU A 1 128 ? -9.579 6.886 14.100 1.00 97.81 128 GLU A N 1
ATOM 931 C CA . GLU A 1 128 ? -9.792 7.378 12.742 1.00 97.81 128 GLU A CA 1
ATOM 932 C C . GLU A 1 128 ? -9.513 6.281 11.712 1.00 97.81 128 GLU A C 1
ATOM 934 O O . GLU A 1 128 ? -8.528 5.551 11.825 1.00 97.81 128 GLU A O 1
ATOM 939 N N . ARG A 1 129 ? -10.387 6.187 10.706 1.00 98.25 129 ARG A N 1
ATOM 940 C CA . ARG A 1 129 ? -10.233 5.300 9.552 1.00 98.25 129 ARG A CA 1
ATOM 941 C C . ARG A 1 129 ? -9.908 6.126 8.320 1.00 98.25 129 ARG A C 1
ATOM 943 O O . ARG A 1 129 ? -10.679 7.012 7.951 1.00 98.25 129 ARG A O 1
ATOM 950 N N . LEU A 1 130 ? -8.774 5.825 7.707 1.00 98.00 130 LEU A N 1
ATOM 951 C CA . LEU A 1 130 ? -8.230 6.532 6.561 1.00 98.00 130 LEU A CA 1
ATOM 952 C C . LEU A 1 130 ? -8.248 5.591 5.353 1.00 98.00 130 LEU A C 1
ATOM 954 O O . LEU A 1 130 ? -7.509 4.604 5.361 1.00 98.00 130 LEU A O 1
ATOM 958 N N . PRO A 1 131 ? -9.070 5.854 4.322 1.00 98.12 131 PRO A N 1
ATOM 959 C CA . PRO A 1 131 ? -8.964 5.113 3.075 1.00 98.12 131 PRO A CA 1
ATOM 960 C C . PRO A 1 131 ? -7.639 5.460 2.390 1.00 98.12 131 PRO A C 1
ATOM 962 O O . PRO A 1 131 ? -7.264 6.633 2.319 1.00 98.12 131 PRO A O 1
ATOM 965 N N . ILE A 1 132 ? -6.958 4.449 1.861 1.00 98.31 132 I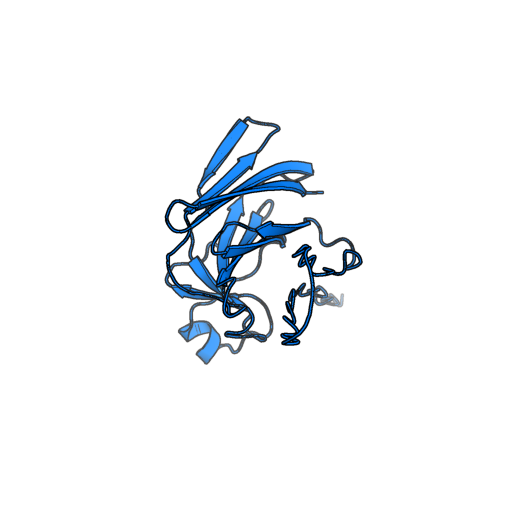LE A N 1
ATOM 966 C CA . ILE A 1 132 ? -5.733 4.622 1.078 1.00 98.31 132 ILE A CA 1
ATOM 967 C C . ILE A 1 132 ? -6.093 4.429 -0.400 1.00 98.31 132 ILE A C 1
ATOM 969 O O . ILE A 1 132 ? -6.704 3.410 -0.743 1.00 98.31 132 ILE A O 1
ATOM 973 N N . PRO A 1 133 ? -5.758 5.376 -1.294 1.00 98.19 133 PRO A N 1
ATOM 974 C CA . PRO A 1 133 ? -5.855 5.140 -2.729 1.00 98.19 133 PRO A CA 1
ATOM 975 C C . PRO A 1 133 ? -5.055 3.892 -3.127 1.00 98.19 133 PRO A C 1
ATOM 977 O O . PRO A 1 133 ? -3.894 3.757 -2.774 1.00 98.19 133 PRO A O 1
ATOM 980 N N . ALA A 1 134 ? -5.668 2.964 -3.858 1.00 98.25 134 ALA A N 1
ATOM 981 C CA . ALA A 1 134 ? -4.978 1.779 -4.367 1.00 98.25 134 ALA A CA 1
ATOM 982 C C . ALA A 1 134 ? -4.337 2.093 -5.728 1.00 98.25 134 ALA A C 1
ATOM 984 O O . ALA A 1 134 ? -4.819 1.628 -6.763 1.00 98.25 134 ALA A O 1
ATOM 985 N N . VAL A 1 135 ? -3.301 2.938 -5.733 1.00 98.75 135 VAL A N 1
ATOM 986 C CA . VAL A 1 135 ? -2.518 3.221 -6.945 1.00 98.75 135 VAL A CA 1
ATOM 987 C C . VAL A 1 135 ? -1.683 1.981 -7.250 1.00 98.75 135 VAL A C 1
ATOM 989 O O . VAL A 1 135 ? -0.978 1.490 -6.374 1.00 98.75 135 VAL A O 1
ATOM 992 N N . LEU A 1 136 ? -1.791 1.448 -8.468 1.00 98.75 136 LEU A N 1
ATOM 993 C CA . LEU A 1 136 ? -0.946 0.339 -8.915 1.00 98.75 136 LEU A CA 1
ATOM 994 C C . LEU A 1 136 ? 0.439 0.895 -9.234 1.00 98.75 136 LEU A C 1
ATOM 996 O O . LEU A 1 136 ? 0.540 1.807 -10.059 1.00 98.75 136 LEU A O 1
ATOM 1000 N N . MET A 1 137 ? 1.484 0.352 -8.620 1.00 98.56 137 MET A N 1
ATOM 1001 C CA . MET A 1 137 ? 2.855 0.824 -8.800 1.00 98.56 137 MET A CA 1
ATOM 1002 C C . MET A 1 137 ? 3.889 -0.303 -8.709 1.00 98.56 137 MET A C 1
ATOM 1004 O O . MET A 1 137 ? 3.531 -1.472 -8.549 1.00 98.56 137 MET A O 1
ATOM 1008 N N . GLN A 1 138 ? 5.150 0.062 -8.921 1.00 97.88 138 GLN A N 1
ATOM 1009 C CA . GLN A 1 138 ? 6.323 -0.797 -8.788 1.00 97.88 138 GLN A CA 1
ATOM 1010 C C . GLN A 1 138 ? 7.564 0.069 -8.537 1.00 97.88 138 GLN A C 1
ATOM 1012 O O . GLN A 1 138 ? 7.683 1.143 -9.152 1.00 97.88 138 GLN A O 1
ATOM 1017 N N . ASP A 1 139 ? 8.539 -0.437 -7.778 1.00 97.31 139 ASP A N 1
ATOM 1018 C CA . ASP A 1 139 ? 9.828 0.240 -7.637 1.00 97.31 139 ASP A CA 1
ATOM 1019 C C . ASP A 1 139 ? 10.506 0.405 -9.011 1.00 97.31 139 ASP A C 1
ATOM 1021 O O . ASP A 1 139 ? 10.526 -0.495 -9.867 1.00 97.31 139 ASP A O 1
ATOM 1025 N N . VAL A 1 140 ? 11.102 1.580 -9.232 1.00 97.00 140 VAL A N 1
ATOM 1026 C CA . VAL A 1 140 ? 11.708 1.960 -10.521 1.00 97.00 140 VAL A CA 1
ATOM 1027 C C . VAL A 1 140 ? 12.903 1.088 -10.934 1.00 97.00 140 VAL A C 1
ATOM 1029 O O . VAL A 1 140 ? 13.240 1.044 -12.119 1.00 97.00 140 VAL A O 1
ATOM 1032 N N . ASN A 1 141 ? 13.550 0.384 -9.998 1.00 93.44 141 ASN A N 1
ATOM 1033 C CA . ASN A 1 141 ? 14.670 -0.525 -10.262 1.00 93.44 141 ASN A CA 1
ATOM 1034 C C . ASN A 1 141 ? 14.279 -2.008 -10.245 1.00 93.44 141 ASN A C 1
ATOM 1036 O O . ASN A 1 141 ? 14.943 -2.800 -10.920 1.00 93.44 141 ASN A O 1
ATOM 1040 N N . ILE A 1 142 ? 13.274 -2.403 -9.456 1.00 92.00 142 ILE A N 1
ATOM 1041 C CA . ILE A 1 142 ? 12.839 -3.805 -9.356 1.00 92.00 142 ILE A CA 1
ATOM 1042 C C . ILE A 1 142 ? 11.870 -4.153 -10.493 1.00 92.00 142 ILE A C 1
ATOM 1044 O O . ILE A 1 142 ? 11.965 -5.235 -11.083 1.00 92.00 142 ILE A O 1
ATOM 1048 N N . GLY A 1 143 ? 10.989 -3.220 -10.856 1.00 93.06 143 GLY A N 1
ATOM 1049 C CA . GLY A 1 143 ? 9.988 -3.415 -11.897 1.00 93.06 143 GLY A CA 1
ATOM 1050 C C . GLY A 1 143 ? 8.885 -4.391 -11.482 1.00 93.06 143 GLY A C 1
ATOM 1051 O O . GLY A 1 143 ? 8.535 -4.482 -10.318 1.00 93.06 143 GLY A O 1
ATOM 1052 N N . GLU A 1 144 ? 8.356 -5.165 -12.431 1.00 92.31 144 GLU A N 1
ATOM 1053 C CA . GLU A 1 144 ? 7.157 -6.009 -12.248 1.00 92.31 144 GLU A CA 1
ATOM 1054 C C . GLU A 1 144 ? 7.254 -7.039 -11.101 1.00 92.31 144 GLU A C 1
ATOM 1056 O O . GLU A 1 144 ? 6.237 -7.513 -10.601 1.00 92.31 144 GLU A O 1
ATOM 1061 N N . ALA A 1 145 ? 8.464 -7.388 -10.654 1.00 88.25 145 ALA A N 1
ATOM 1062 C CA . ALA A 1 145 ? 8.646 -8.249 -9.483 1.00 88.25 145 ALA A CA 1
ATOM 1063 C C . ALA A 1 145 ? 8.226 -7.580 -8.156 1.00 88.25 145 ALA A C 1
ATOM 1065 O O . ALA A 1 145 ? 8.082 -8.283 -7.160 1.00 88.25 145 ALA A O 1
ATOM 1066 N N . ASP A 1 146 ? 8.029 -6.263 -8.167 1.00 94.88 146 ASP A N 1
ATOM 1067 C CA . ASP A 1 146 ? 7.596 -5.420 -7.054 1.00 94.88 146 ASP A CA 1
ATOM 1068 C C . ASP A 1 146 ? 6.206 -4.818 -7.310 1.00 94.88 146 ASP A C 1
ATOM 1070 O O . ASP A 1 146 ? 5.873 -3.749 -6.828 1.00 94.88 146 ASP A O 1
ATOM 1074 N N . LEU A 1 147 ? 5.376 -5.459 -8.130 1.00 97.19 147 LEU A N 1
ATOM 1075 C CA . LEU A 1 147 ? 4.050 -4.934 -8.438 1.00 97.19 147 LEU A CA 1
ATOM 1076 C C . LEU A 1 147 ? 3.145 -4.936 -7.194 1.00 97.19 147 LEU A C 1
ATOM 1078 O O . LEU A 1 147 ? 2.867 -5.994 -6.619 1.00 97.19 147 LEU A O 1
ATOM 1082 N N . HIS A 1 148 ? 2.631 -3.766 -6.816 1.00 98.56 148 HIS A N 1
ATOM 1083 C CA . HIS A 1 148 ? 1.819 -3.608 -5.610 1.00 98.56 148 HIS A CA 1
ATOM 1084 C C . HIS A 1 148 ? 0.807 -2.460 -5.704 1.00 98.56 148 HIS A C 1
ATOM 1086 O O . HIS A 1 148 ? 0.782 -1.689 -6.665 1.00 98.56 148 HIS A O 1
ATOM 1092 N N . PHE A 1 149 ? -0.064 -2.367 -4.696 1.00 98.75 149 PHE A N 1
ATOM 1093 C CA . PHE A 1 149 ? -1.024 -1.274 -4.547 1.00 98.75 149 PHE A CA 1
ATOM 1094 C C . PHE A 1 149 ? -0.699 -0.443 -3.324 1.00 98.75 149 PHE A C 1
ATOM 1096 O O . PHE A 1 149 ? -0.476 -1.001 -2.255 1.00 98.75 149 PHE A O 1
ATOM 1103 N N . GLY A 1 150 ? -0.778 0.873 -3.429 1.00 98.38 150 GLY A N 1
ATOM 1104 C CA . GLY A 1 150 ? -0.529 1.720 -2.275 1.00 98.38 150 GLY A CA 1
ATOM 1105 C C . GLY A 1 150 ? -0.677 3.192 -2.575 1.00 98.38 150 GLY A C 1
ATOM 1106 O O . GLY A 1 150 ? -1.045 3.578 -3.681 1.00 98.38 150 GLY A O 1
ATOM 1107 N N . ASP A 1 151 ? -0.379 4.010 -1.573 1.00 98.69 151 ASP A N 1
ATOM 1108 C CA . ASP A 1 151 ? -0.135 5.435 -1.767 1.00 98.69 151 ASP A CA 1
ATOM 1109 C C . ASP A 1 151 ? 0.666 6.009 -0.585 1.00 98.69 151 ASP A C 1
ATOM 1111 O O . ASP A 1 151 ? 0.885 5.363 0.446 1.00 98.69 151 ASP A O 1
ATOM 1115 N N . ASN A 1 152 ? 1.112 7.248 -0.733 1.00 98.38 152 ASN A N 1
ATOM 1116 C CA . ASN A 1 152 ? 1.583 8.088 0.351 1.00 98.38 152 ASN A CA 1
ATOM 1117 C C . ASN A 1 152 ? 0.393 8.664 1.129 1.00 98.38 152 ASN A C 1
ATOM 1119 O O . ASN A 1 152 ? -0.439 9.388 0.586 1.00 98.38 152 ASN A O 1
ATOM 1123 N N . VAL A 1 153 ? 0.342 8.409 2.434 1.00 97.75 153 VAL A N 1
ATOM 1124 C CA . VAL A 1 153 ? -0.735 8.876 3.312 1.00 97.75 153 VAL A CA 1
ATOM 1125 C C . VAL A 1 153 ? -0.198 9.584 4.545 1.00 97.75 153 VAL A C 1
ATOM 1127 O O . VAL A 1 153 ? 0.845 9.233 5.096 1.00 97.75 153 VAL A O 1
ATOM 1130 N N . ALA A 1 154 ? -0.919 10.611 4.991 1.00 97.06 154 ALA A N 1
ATOM 1131 C CA . ALA A 1 154 ? -0.601 11.296 6.235 1.00 97.06 154 ALA A CA 1
ATOM 1132 C C . ALA A 1 154 ? -0.943 10.384 7.420 1.00 97.06 154 ALA A C 1
ATOM 1134 O O . ALA A 1 154 ? -2.111 10.057 7.627 1.00 97.06 154 ALA A O 1
ATOM 1135 N N . LEU A 1 155 ? 0.066 10.001 8.201 1.00 95.81 155 LEU A N 1
ATOM 1136 C CA . LEU A 1 155 ? -0.086 9.191 9.406 1.00 95.81 155 LEU A CA 1
ATOM 1137 C C . LEU A 1 155 ? 0.705 9.820 10.558 1.00 95.81 155 LEU A C 1
ATOM 1139 O O . LEU A 1 155 ? 1.812 10.327 10.345 1.00 95.81 155 LEU A O 1
ATOM 1143 N N . PRO A 1 156 ? 0.171 9.801 11.790 1.00 92.44 156 PRO A N 1
ATOM 1144 C CA . PRO A 1 156 ? 0.953 10.205 12.947 1.00 92.44 156 PRO A CA 1
ATOM 1145 C C . PRO A 1 156 ? 2.159 9.268 13.123 1.00 92.44 156 PRO A C 1
ATOM 1147 O O . PRO A 1 156 ? 2.057 8.068 12.880 1.00 92.44 156 PRO A O 1
ATOM 1150 N N . GLY A 1 157 ? 3.302 9.826 13.531 1.00 88.94 157 GLY A N 1
ATOM 1151 C CA . GLY A 1 157 ? 4.411 9.023 14.066 1.00 88.94 157 GLY A CA 1
ATOM 1152 C C . GLY A 1 157 ? 4.104 8.562 15.492 1.00 88.94 157 GLY A C 1
ATOM 1153 O O . GLY A 1 157 ? 3.185 9.112 16.107 1.00 88.94 157 GLY A O 1
ATOM 1154 N N . ASP A 1 158 ? 4.867 7.594 16.004 1.00 91.69 158 ASP A N 1
ATOM 1155 C CA . ASP A 1 158 ? 4.641 6.954 17.314 1.00 91.69 158 ASP A CA 1
ATOM 1156 C C . ASP A 1 158 ? 3.173 6.518 17.491 1.00 91.69 158 ASP A C 1
ATOM 1158 O O . ASP A 1 158 ? 2.409 7.066 18.296 1.00 91.69 158 ASP A O 1
ATOM 1162 N N . THR A 1 159 ? 2.717 5.602 16.629 1.00 95.00 159 THR A N 1
ATOM 1163 C CA . THR A 1 159 ? 1.305 5.205 16.572 1.00 95.00 159 THR A CA 1
ATOM 1164 C C . THR A 1 159 ? 1.102 3.717 16.314 1.00 95.00 159 THR A C 1
ATOM 1166 O O . THR A 1 159 ? 1.728 3.129 15.433 1.00 95.00 159 THR A O 1
ATOM 1169 N N 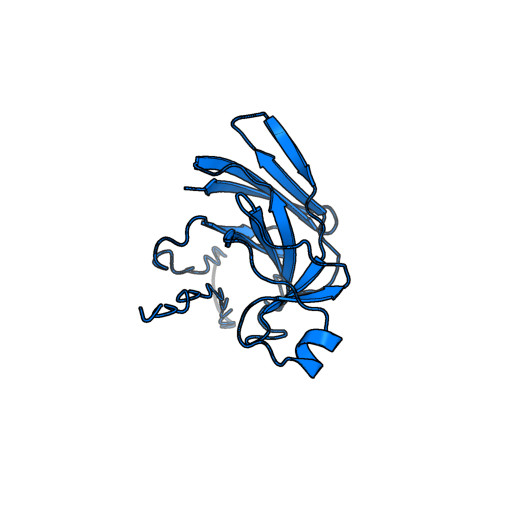. ASP A 1 160 ? 0.160 3.127 17.051 1.00 97.44 160 ASP A N 1
ATOM 1170 C CA . ASP A 1 160 ? -0.398 1.813 16.743 1.00 97.44 160 ASP A CA 1
ATOM 1171 C C . ASP A 1 160 ? -1.496 1.950 15.686 1.00 97.44 160 ASP A C 1
ATOM 1173 O O . ASP A 1 160 ? -2.374 2.824 15.770 1.00 97.44 160 ASP A O 1
ATOM 1177 N N . LEU A 1 161 ? -1.464 1.066 14.694 1.00 98.06 161 LEU A N 1
ATOM 1178 C CA . LEU A 1 161 ? -2.431 1.058 13.611 1.00 98.06 161 LEU A CA 1
ATOM 1179 C C . LEU A 1 161 ? -2.773 -0.356 13.142 1.00 98.06 161 LEU A C 1
ATOM 1181 O O . LEU A 1 161 ? -2.011 -1.300 13.341 1.00 98.06 161 LEU A O 1
ATOM 1185 N N . THR A 1 162 ? -3.920 -0.478 12.475 1.00 98.56 162 THR A N 1
ATOM 1186 C CA . THR A 1 162 ? -4.306 -1.672 11.712 1.00 98.56 162 THR A CA 1
ATOM 1187 C C . THR A 1 162 ? -4.426 -1.296 10.245 1.00 98.56 162 THR A C 1
ATOM 1189 O O . THR A 1 162 ? -5.198 -0.395 9.915 1.00 98.56 162 THR A O 1
ATOM 1192 N N . VAL A 1 163 ? -3.728 -2.006 9.360 1.00 98.62 163 VAL A N 1
ATOM 1193 C CA . VAL A 1 163 ? -3.973 -1.940 7.911 1.00 98.62 163 VAL A CA 1
ATOM 1194 C C . VAL A 1 163 ? -4.950 -3.046 7.541 1.00 98.62 163 VAL A C 1
ATOM 1196 O O . VAL A 1 163 ? -4.722 -4.208 7.875 1.00 98.62 163 VAL A O 1
ATOM 1199 N N . THR A 1 164 ? -6.035 -2.693 6.858 1.00 98.81 164 THR A N 1
ATOM 1200 C CA . THR A 1 164 ? -7.010 -3.643 6.312 1.00 98.81 164 THR A CA 1
ATOM 1201 C C . THR A 1 164 ? -6.921 -3.651 4.795 1.00 98.81 164 THR A C 1
ATOM 1203 O O . THR A 1 164 ? -6.928 -2.594 4.162 1.00 98.81 164 THR A O 1
ATOM 1206 N N . VAL A 1 165 ? -6.839 -4.853 4.227 1.00 98.75 165 VAL A N 1
ATOM 1207 C CA . VAL A 1 165 ? -6.776 -5.094 2.783 1.00 98.75 165 VAL A CA 1
ATOM 1208 C C . VAL A 1 165 ? -7.924 -6.021 2.405 1.00 98.75 165 VAL A C 1
ATOM 1210 O O . VAL A 1 165 ? -7.986 -7.153 2.887 1.00 98.75 165 VAL A O 1
ATOM 1213 N N . THR A 1 166 ? -8.814 -5.555 1.528 1.00 98.75 166 THR A N 1
ATOM 1214 C CA . THR A 1 166 ? -9.958 -6.336 1.035 1.00 98.75 166 THR A CA 1
ATOM 1215 C C . THR A 1 166 ? -9.813 -6.609 -0.463 1.00 98.75 166 THR A C 1
ATOM 1217 O O . THR A 1 166 ? -9.790 -5.675 -1.263 1.00 98.75 166 THR A O 1
ATOM 1220 N N . ILE A 1 167 ? -9.749 -7.883 -0.863 1.00 98.25 167 ILE A N 1
ATOM 1221 C CA . ILE A 1 167 ? -9.521 -8.339 -2.246 1.00 98.25 167 ILE A CA 1
ATOM 1222 C C . ILE A 1 167 ? -10.622 -9.332 -2.641 1.00 98.25 167 ILE A C 1
ATOM 1224 O O . ILE A 1 167 ? -10.660 -10.460 -2.152 1.00 98.25 167 ILE A O 1
ATOM 1228 N N . ALA A 1 168 ? -11.513 -8.935 -3.559 1.00 95.62 168 ALA A N 1
ATOM 1229 C CA . ALA A 1 168 ? -12.634 -9.760 -4.041 1.00 95.62 168 ALA A CA 1
ATOM 1230 C C . ALA A 1 168 ? -13.386 -10.514 -2.924 1.00 95.62 168 ALA A C 1
ATOM 1232 O O . ALA A 1 168 ? -13.501 -11.739 -2.976 1.00 95.62 168 ALA A O 1
ATOM 1233 N N . ASP A 1 169 ? -13.884 -9.758 -1.943 1.00 95.88 169 ASP A N 1
ATOM 1234 C CA . ASP A 1 169 ? -14.654 -10.213 -0.773 1.00 95.88 169 ASP A CA 1
ATOM 1235 C C . ASP A 1 169 ? -13.867 -10.997 0.300 1.00 95.88 169 ASP A C 1
ATOM 1237 O O . ASP A 1 169 ? -14.453 -11.429 1.292 1.00 95.88 169 ASP A O 1
ATOM 1241 N N . GLU A 1 170 ? -12.548 -11.156 0.151 1.00 98.44 170 GLU A N 1
ATOM 1242 C CA . GLU A 1 170 ? -11.659 -11.665 1.205 1.00 98.44 170 GLU A CA 1
ATOM 1243 C C . GLU A 1 170 ? -10.909 -10.521 1.881 1.00 98.44 170 GLU A C 1
ATOM 1245 O O . GLU A 1 170 ? -10.554 -9.542 1.230 1.00 98.44 170 GLU A O 1
ATOM 1250 N N . GLU A 1 171 ? -10.654 -10.644 3.181 1.00 98.50 171 GLU A N 1
ATOM 1251 C CA . GLU A 1 171 ? -10.073 -9.576 3.993 1.00 98.50 171 GLU A CA 1
ATOM 1252 C C . GLU A 1 171 ? -8.945 -10.102 4.880 1.00 98.50 171 GLU A C 1
ATOM 1254 O O . GLU A 1 171 ? -9.031 -11.200 5.437 1.00 98.50 171 GLU A O 1
ATOM 1259 N N . VAL A 1 172 ? -7.905 -9.283 5.035 1.00 98.31 172 VAL A N 1
ATOM 1260 C CA . VAL A 1 172 ? -6.891 -9.413 6.085 1.00 98.31 172 VAL A CA 1
ATOM 1261 C C . VAL A 1 172 ? -6.751 -8.087 6.824 1.00 98.31 172 VAL A C 1
ATOM 1263 O O . VAL A 1 172 ? -6.803 -7.019 6.214 1.00 98.31 172 VAL A O 1
ATOM 1266 N N . SER A 1 173 ? -6.522 -8.164 8.132 1.00 98.25 173 SER A N 1
ATOM 1267 C CA . SER A 1 173 ? -6.176 -7.019 8.973 1.00 98.25 173 SER A CA 1
ATOM 1268 C C . SER A 1 173 ? -4.860 -7.306 9.680 1.00 98.25 173 SER A C 1
ATOM 1270 O O . SER A 1 173 ? -4.704 -8.365 10.294 1.00 98.25 173 SER A O 1
ATOM 1272 N N . LEU A 1 174 ? -3.909 -6.382 9.570 1.00 97.62 174 LEU A N 1
ATOM 1273 C CA . LEU A 1 174 ? -2.568 -6.531 10.121 1.00 97.62 174 LEU A CA 1
ATOM 1274 C C . LEU A 1 174 ? -2.264 -5.356 11.045 1.00 97.62 174 LEU A C 1
ATOM 1276 O O . LEU A 1 174 ? -2.277 -4.201 10.619 1.00 97.62 174 LEU A O 1
ATOM 1280 N N . ASP A 1 175 ? -1.987 -5.674 12.306 1.00 97.56 175 ASP A N 1
ATOM 1281 C CA . ASP A 1 175 ? -1.595 -4.691 13.309 1.00 97.56 175 ASP A CA 1
ATOM 1282 C C . ASP A 1 175 ? -0.092 -4.403 13.230 1.00 97.56 175 ASP A C 1
ATOM 1284 O O . ASP A 1 175 ? 0.737 -5.303 13.023 1.00 97.56 175 ASP A O 1
ATOM 1288 N N . GLY A 1 176 ? 0.264 -3.141 13.445 1.00 94.62 176 GLY A N 1
ATOM 1289 C CA . GLY A 1 176 ? 1.644 -2.690 13.496 1.00 94.62 176 GLY A CA 1
ATOM 1290 C C . GLY A 1 176 ? 1.805 -1.396 14.282 1.00 94.62 176 GLY A C 1
ATOM 1291 O O . GLY A 1 176 ? 0.831 -0.733 14.635 1.00 94.62 176 GLY A O 1
ATOM 1292 N N . HIS A 1 177 ? 3.062 -1.061 14.551 1.00 94.00 177 HIS A N 1
ATOM 1293 C CA . HIS A 1 177 ? 3.464 0.155 15.245 1.00 94.00 177 HIS A CA 1
ATOM 1294 C C . HIS A 1 177 ? 4.400 0.956 14.340 1.00 94.00 177 HIS A C 1
ATOM 1296 O O . HIS A 1 177 ? 5.252 0.373 13.664 1.00 94.00 177 HIS A O 1
ATOM 1302 N N . LEU A 1 178 ? 4.224 2.274 14.306 1.00 91.69 178 LEU A N 1
ATOM 1303 C CA . LEU A 1 178 ? 5.147 3.207 13.668 1.00 91.69 178 LEU A CA 1
ATOM 1304 C C . LEU A 1 178 ? 5.909 3.954 14.748 1.00 91.69 178 LEU A C 1
ATOM 1306 O O . LEU A 1 178 ? 5.262 4.602 15.562 1.00 91.69 178 LEU A O 1
ATOM 1310 N N . ASP A 1 179 ? 7.238 3.906 14.697 1.00 84.88 179 ASP A N 1
ATOM 1311 C CA . ASP A 1 179 ? 8.115 4.710 15.559 1.00 84.88 179 ASP A CA 1
ATOM 1312 C C . ASP A 1 179 ? 8.163 6.197 15.140 1.00 84.88 179 ASP A C 1
ATOM 1314 O O . ASP A 1 179 ? 7.899 6.519 13.950 1.00 84.88 179 ASP A O 1
#